Protein AF-A0A967HYY3-F1 (afdb_monomer)

Mean predicted aligned error: 11.96 Å

Radius of gyration: 23.46 Å; Cα contacts (8 Å, |Δi|>4): 171; chains: 1; bounding box: 62×22×57 Å

Foldseek 3Di:
DQAVPQQDDQPAFPADQPELQWDGWGGPSPDSDTDDTWGFQAFSADAPDPFWDTWGTPRPDSYTDPTDGHPPPDDDPVNDDPPPDDPPDPPPDDDPPDDDDD

Sequence (102 aa):
DCPADAFEPVTTECRAAAGVCDAADNCDGVSAACPADAKLTSECRASAGVCDVAEVCDGVADDCPADAFEPECQLGPDNFEIDFGNYSNVAGDDFDWSRGSG

Solvent-accessible surface area (backbone atoms only — not comparable to full-atom values): 6436 Å² total; per-residue (Å²): 90,17,62,71,90,73,29,41,53,64,81,41,72,35,40,79,49,85,31,82,10,26,44,61,37,37,18,75,41,77,41,49,58,48,64,79,90,46,46,31,68,50,76,61,41,79,50,89,47,100,43,39,49,58,37,50,18,83,51,73,46,39,50,56,64,78,94,46,63,50,89,77,68,62,67,44,102,77,76,48,85,77,82,88,71,81,83,80,53,98,72,82,68,86,79,75,93,76,84,75,96,128

Nearest PDB structures (foldseek):
  2dw0-assembly1_A  TM=7.157E-01  e=1.507E-02  Crotalus atrox
  3hdb-assembly1_A  TM=7.266E-01  e=1.953E-02  Deinagkistrodon acutus
  2e3x-assembly1_A  TM=7.175E-01  e=1.198E-01  Daboia siamensis
  3k7n-assembly1_A  TM=5.017E-01  e=9.863E-02  Naja atra
  5y31-assembly2_C  TM=8.090E-01  e=1.156E+00  Homo sapiens

Structure (mmCIF, N/CA/C/O backbone):
data_AF-A0A967HYY3-F1
#
_entry.id   AF-A0A967HYY3-F1
#
loop_
_atom_site.group_PDB
_atom_site.id
_atom_site.type_symbol
_atom_site.label_atom_id
_atom_site.label_alt_id
_atom_site.label_comp_id
_atom_site.label_asym_id
_atom_site.label_entity_id
_atom_site.label_seq_id
_atom_site.pdbx_PDB_ins_code
_atom_site.Cartn_x
_atom_site.Cartn_y
_atom_site.Cartn_z
_atom_site.occupancy
_atom_site.B_iso_or_equiv
_atom_site.auth_seq_id
_atom_site.auth_comp_id
_atom_site.auth_asym_id
_atom_site.auth_atom_id
_atom_site.pdbx_PDB_model_num
ATOM 1 N N . ASP A 1 1 ? 17.780 -5.775 -9.159 1.00 80.62 1 ASP A N 1
ATOM 2 C CA . ASP A 1 1 ? 18.508 -5.148 -10.287 1.00 80.62 1 ASP A CA 1
ATOM 3 C C . ASP A 1 1 ? 17.859 -5.602 -11.589 1.00 80.62 1 ASP A C 1
ATOM 5 O O . ASP A 1 1 ? 17.344 -6.716 -11.591 1.00 80.62 1 ASP A O 1
ATOM 9 N N . CYS A 1 2 ? 17.832 -4.773 -12.635 1.00 89.06 2 CYS A N 1
ATOM 10 C CA . CYS A 1 2 ? 17.155 -5.063 -13.912 1.00 89.06 2 CYS A CA 1
ATOM 11 C C . CYS A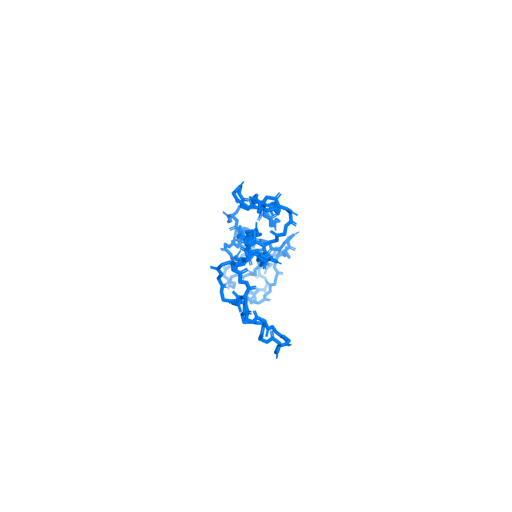 1 2 ? 18.195 -5.271 -15.023 1.00 89.06 2 CYS A C 1
ATOM 13 O O . CYS A 1 2 ? 18.425 -4.363 -15.813 1.00 89.06 2 CYS A O 1
ATOM 15 N N . PRO A 1 3 ? 18.892 -6.417 -15.087 1.00 79.12 3 PRO A N 1
ATOM 16 C CA . PRO A 1 3 ? 20.047 -6.579 -15.968 1.00 79.12 3 PRO A CA 1
ATOM 17 C C . PRO A 1 3 ? 19.742 -6.233 -17.436 1.00 79.12 3 PRO A C 1
ATOM 19 O O . PRO A 1 3 ? 18.667 -6.504 -17.969 1.00 79.12 3 PRO A O 1
ATOM 22 N N . ALA A 1 4 ? 20.724 -5.621 -18.105 1.00 70.69 4 ALA A N 1
ATOM 23 C CA . ALA A 1 4 ? 20.585 -5.010 -19.431 1.00 70.69 4 ALA A CA 1
ATOM 24 C C . ALA A 1 4 ? 20.444 -6.013 -20.594 1.00 70.69 4 ALA A C 1
ATOM 26 O O . ALA A 1 4 ? 20.471 -5.618 -21.760 1.00 70.69 4 ALA A O 1
ATOM 27 N N . ASP A 1 5 ? 20.258 -7.299 -20.303 1.00 65.00 5 ASP A N 1
ATOM 28 C CA . ASP A 1 5 ? 20.372 -8.389 -21.275 1.00 65.00 5 ASP A CA 1
ATOM 29 C C . ASP A 1 5 ? 19.116 -8.551 -22.158 1.00 65.00 5 ASP A C 1
ATOM 31 O O . ASP A 1 5 ? 19.003 -9.529 -22.894 1.00 65.00 5 ASP A O 1
AT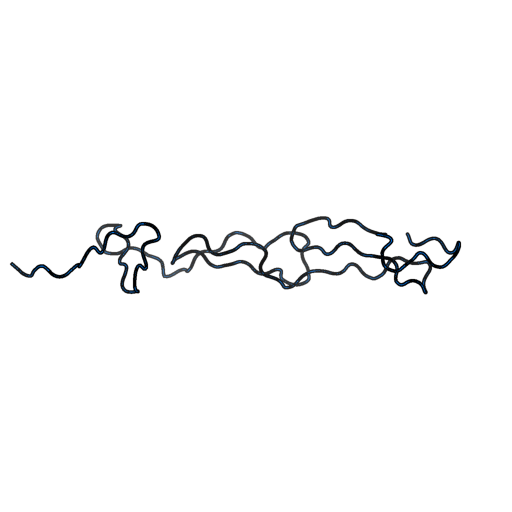OM 35 N N . ALA A 1 6 ? 18.201 -7.572 -22.104 1.00 67.12 6 ALA A N 1
ATOM 36 C CA . ALA A 1 6 ? 17.149 -7.259 -23.086 1.00 67.12 6 ALA A CA 1
ATOM 37 C C . ALA A 1 6 ? 16.317 -6.002 -22.723 1.00 67.12 6 ALA A C 1
ATOM 39 O O . ALA A 1 6 ? 15.356 -5.708 -23.431 1.00 67.12 6 ALA A O 1
ATOM 40 N N . PHE A 1 7 ? 16.658 -5.287 -21.639 1.00 71.00 7 PHE A N 1
ATOM 41 C CA . PHE A 1 7 ? 15.688 -4.598 -20.779 1.00 71.00 7 PHE A CA 1
ATOM 42 C C . PHE A 1 7 ? 14.568 -5.560 -20.365 1.00 71.00 7 PHE A C 1
ATOM 44 O O . PHE A 1 7 ? 13.615 -5.796 -21.107 1.00 71.00 7 PHE A O 1
ATOM 51 N N . GLU A 1 8 ? 14.740 -6.171 -19.192 1.00 83.25 8 GLU A N 1
ATOM 52 C CA . GLU A 1 8 ? 13.781 -7.113 -18.607 1.00 83.25 8 GLU A CA 1
ATOM 53 C C . GLU A 1 8 ? 12.327 -6.617 -18.751 1.00 83.25 8 GLU A C 1
ATOM 55 O O . GLU A 1 8 ? 12.070 -5.420 -18.582 1.00 83.25 8 GLU A O 1
ATOM 60 N N . PRO A 1 9 ? 11.366 -7.502 -19.077 1.00 86.38 9 PRO A N 1
ATOM 61 C CA . PRO A 1 9 ? 9.979 -7.108 -19.273 1.00 86.38 9 PRO A CA 1
ATOM 62 C C . PRO A 1 9 ? 9.412 -6.412 -18.034 1.00 86.38 9 PRO A C 1
ATOM 64 O O . PRO A 1 9 ? 9.836 -6.665 -16.908 1.00 86.38 9 PRO A O 1
ATOM 67 N N . VAL A 1 10 ? 8.364 -5.605 -18.234 1.00 91.69 10 VAL A N 1
ATOM 68 C CA . VAL A 1 10 ? 7.703 -4.833 -17.160 1.00 91.69 10 VAL A CA 1
ATOM 69 C C . VAL A 1 10 ? 7.056 -5.672 -16.048 1.00 91.69 10 VAL A C 1
ATOM 71 O O . VAL A 1 10 ? 6.448 -5.145 -15.125 1.00 91.69 10 VAL A O 1
ATOM 74 N N . THR A 1 11 ? 7.147 -6.993 -16.164 1.00 90.56 11 THR A N 1
ATOM 75 C CA . THR A 1 11 ? 6.653 -7.990 -15.213 1.00 90.56 11 THR A CA 1
ATOM 76 C C . THR A 1 11 ? 7.775 -8.645 -14.406 1.00 90.56 11 THR A C 1
ATOM 78 O O . THR A 1 11 ? 7.497 -9.535 -13.607 1.00 90.56 11 THR A O 1
ATOM 81 N N . THR A 1 12 ? 9.039 -8.303 -14.673 1.00 94.31 12 THR A N 1
ATOM 82 C CA . THR A 1 12 ? 10.179 -8.814 -13.909 1.00 94.31 12 THR A CA 1
ATOM 83 C C . THR A 1 12 ? 10.302 -8.009 -12.624 1.00 94.31 12 THR A C 1
ATOM 85 O O . THR A 1 12 ? 10.677 -6.838 -12.655 1.00 94.31 12 THR A O 1
ATOM 88 N N . GLU A 1 13 ? 10.017 -8.648 -11.494 1.00 95.75 13 GLU A N 1
ATOM 89 C CA . GLU A 1 13 ? 10.229 -8.068 -10.170 1.00 95.75 13 GLU A CA 1
ATOM 90 C C . GLU A 1 13 ? 11.732 -7.873 -9.914 1.00 95.75 13 GLU A C 1
ATOM 92 O O . GLU A 1 13 ? 12.532 -8.802 -10.045 1.00 95.75 13 GLU A O 1
ATOM 97 N N . CYS A 1 14 ? 12.125 -6.656 -9.548 1.00 96.44 14 CYS A N 1
ATOM 98 C CA . CYS A 1 14 ? 13.507 -6.297 -9.235 1.00 96.44 14 CYS A CA 1
ATOM 99 C C . CYS A 1 14 ? 13.730 -5.974 -7.756 1.00 96.44 14 CYS A C 1
ATOM 101 O O . CYS A 1 14 ? 14.892 -5.956 -7.322 1.00 96.44 14 CYS A O 1
ATOM 103 N N . ARG A 1 15 ? 12.641 -5.767 -7.006 1.00 97.38 15 ARG A N 1
ATOM 104 C CA . ARG A 1 15 ? 12.593 -5.676 -5.547 1.00 97.38 15 ARG A CA 1
ATOM 105 C C . ARG A 1 15 ? 11.234 -6.185 -5.058 1.00 97.38 15 ARG A C 1
ATOM 107 O O . ARG A 1 15 ? 10.199 -5.688 -5.488 1.00 97.38 15 ARG A O 1
ATOM 114 N N . ALA A 1 16 ? 11.254 -7.163 -4.159 1.00 97.69 16 ALA A N 1
ATOM 115 C CA . ALA A 1 16 ? 10.047 -7.636 -3.493 1.00 97.69 16 ALA A CA 1
ATOM 116 C C . ALA A 1 16 ? 9.538 -6.595 -2.487 1.00 97.69 16 ALA A C 1
ATOM 118 O O . ALA A 1 16 ? 10.340 -5.876 -1.889 1.00 97.69 16 ALA A O 1
ATOM 119 N N . ALA A 1 17 ? 8.226 -6.581 -2.253 1.00 98.25 17 ALA A N 1
ATOM 120 C CA . ALA A 1 17 ? 7.629 -5.807 -1.170 1.00 98.25 17 ALA A CA 1
ATOM 121 C C . ALA A 1 17 ? 8.168 -6.263 0.201 1.00 98.25 17 ALA A C 1
ATOM 123 O O . ALA A 1 17 ? 8.198 -7.458 0.509 1.00 98.25 17 ALA A O 1
ATOM 124 N N . ALA A 1 18 ? 8.574 -5.306 1.028 1.00 98.12 18 ALA A N 1
ATOM 125 C CA . ALA A 1 18 ? 9.084 -5.485 2.381 1.00 98.12 18 ALA A CA 1
ATOM 126 C C . ALA A 1 18 ? 7.983 -5.450 3.456 1.00 98.12 18 ALA A C 1
ATOM 128 O O . ALA A 1 18 ? 8.218 -5.911 4.571 1.00 98.12 18 ALA A O 1
ATOM 129 N N . GLY A 1 19 ? 6.784 -4.965 3.121 1.00 97.94 19 GLY A N 1
ATOM 130 C CA . GLY A 1 19 ? 5.636 -4.895 4.021 1.00 97.94 19 GLY A CA 1
ATOM 131 C C . GLY A 1 19 ? 4.327 -4.642 3.272 1.00 97.94 19 GLY A C 1
ATOM 132 O O . GLY A 1 19 ? 4.300 -4.543 2.047 1.00 97.94 19 GLY A O 1
ATOM 133 N N . VAL A 1 20 ? 3.215 -4.572 4.008 1.00 98.25 20 VAL A N 1
ATOM 134 C CA . VAL A 1 20 ? 1.865 -4.430 3.420 1.00 98.25 20 VAL A CA 1
ATOM 135 C C . VAL A 1 20 ? 1.629 -3.078 2.743 1.00 98.25 20 VAL A C 1
ATOM 137 O O . VAL A 1 20 ? 0.716 -2.963 1.929 1.00 98.25 20 VAL A O 1
ATOM 140 N N . CYS A 1 21 ? 2.439 -2.072 3.075 1.00 98.62 21 CYS A N 1
ATOM 141 C CA . CYS A 1 21 ? 2.406 -0.736 2.488 1.00 98.62 21 CYS A CA 1
ATOM 142 C C . CYS A 1 21 ? 3.509 -0.495 1.457 1.00 98.62 21 CYS A C 1
ATOM 144 O O . CYS A 1 21 ? 3.636 0.609 0.926 1.00 98.62 21 CYS A O 1
ATOM 146 N N . ASP A 1 22 ? 4.263 -1.534 1.124 1.00 98.69 22 ASP A N 1
ATOM 147 C CA . ASP A 1 22 ? 5.328 -1.490 0.141 1.00 98.69 22 ASP A CA 1
ATOM 148 C C . ASP A 1 22 ? 4.895 -2.186 -1.153 1.00 98.69 22 ASP A C 1
ATOM 150 O O . ASP A 1 22 ? 4.385 -3.308 -1.131 1.00 98.69 22 ASP A O 1
ATOM 154 N N . ALA A 1 23 ? 5.073 -1.530 -2.298 1.00 97.94 23 ALA A N 1
ATOM 155 C CA . ALA A 1 23 ? 4.769 -2.138 -3.585 1.00 97.94 23 ALA A CA 1
ATOM 156 C C . ALA A 1 23 ? 5.986 -2.920 -4.080 1.00 97.94 23 ALA A C 1
ATOM 158 O O . ALA A 1 23 ? 7.102 -2.430 -4.010 1.00 97.94 23 ALA A O 1
ATOM 159 N N . ALA A 1 24 ? 5.792 -4.110 -4.647 1.00 97.81 24 ALA A N 1
ATOM 160 C CA . ALA A 1 24 ?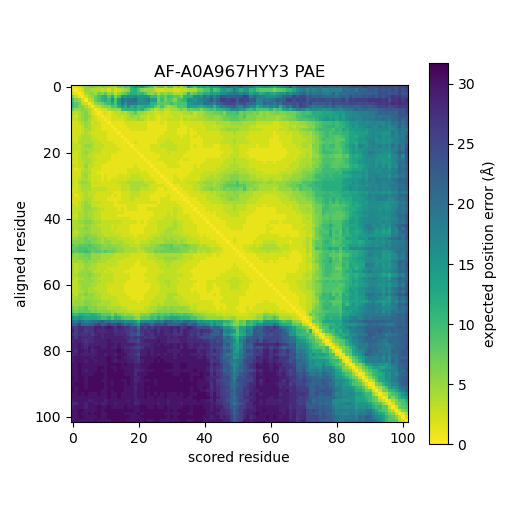 6.883 -4.760 -5.366 1.00 97.81 24 ALA A CA 1
ATOM 161 C C . ALA A 1 24 ? 7.269 -3.925 -6.600 1.00 97.81 24 ALA A C 1
ATOM 163 O O . ALA A 1 24 ? 6.408 -3.576 -7.418 1.00 97.81 24 ALA A O 1
ATOM 164 N N . ASP A 1 25 ? 8.560 -3.643 -6.764 1.00 97.62 25 ASP A N 1
ATOM 165 C CA . ASP A 1 25 ? 9.049 -2.899 -7.919 1.00 97.62 25 ASP A CA 1
ATOM 166 C C . ASP A 1 25 ? 9.371 -3.856 -9.054 1.00 97.62 25 ASP A C 1
ATOM 168 O O . ASP A 1 25 ? 10.068 -4.863 -8.888 1.00 97.62 25 ASP A O 1
ATOM 172 N N . ASN A 1 26 ? 8.893 -3.497 -10.237 1.00 96.25 26 ASN A N 1
ATOM 173 C CA . ASN A 1 26 ? 9.148 -4.232 -11.461 1.00 96.25 26 ASN A CA 1
ATOM 174 C C . ASN A 1 26 ? 10.032 -3.394 -12.377 1.00 96.25 26 ASN A C 1
ATOM 176 O O . ASN A 1 26 ? 9.982 -2.164 -12.350 1.00 96.25 26 ASN A O 1
ATOM 180 N N . CYS A 1 27 ? 10.832 -4.058 -13.204 1.00 95.50 27 CYS A N 1
ATOM 181 C CA . CYS A 1 27 ? 11.598 -3.393 -14.246 1.00 95.50 27 CYS A CA 1
ATOM 182 C C . CYS A 1 27 ? 10.674 -2.570 -15.153 1.00 95.50 27 CYS A C 1
ATOM 184 O O . CYS A 1 27 ? 9.500 -2.881 -15.320 1.00 95.50 27 CYS A O 1
ATOM 186 N N . ASP A 1 28 ? 11.188 -1.504 -15.753 1.00 93.06 28 ASP A N 1
ATOM 187 C CA . ASP A 1 28 ? 10.407 -0.620 -16.629 1.00 93.06 28 ASP A CA 1
ATOM 188 C C . ASP A 1 28 ? 10.531 -0.993 -18.120 1.00 93.06 28 ASP A C 1
ATOM 190 O O . ASP A 1 28 ? 9.905 -0.368 -18.978 1.00 93.06 28 ASP A O 1
ATOM 194 N N . GLY A 1 29 ? 11.334 -2.014 -18.440 1.00 92.00 29 GLY A N 1
ATOM 195 C CA . GLY A 1 29 ? 11.618 -2.429 -19.813 1.00 92.00 29 GLY A CA 1
ATOM 196 C C . GLY A 1 29 ? 12.465 -1.436 -20.610 1.00 92.00 29 GLY A C 1
ATOM 197 O O . GLY A 1 29 ? 12.575 -1.588 -21.827 1.00 92.00 29 GLY A O 1
ATOM 198 N N . VAL A 1 30 ? 13.070 -0.432 -19.965 1.00 90.62 30 VAL A N 1
ATOM 199 C CA . VAL A 1 30 ? 13.893 0.598 -20.627 1.00 90.62 30 VAL A CA 1
ATOM 200 C C . VAL A 1 30 ? 15.156 1.002 -19.853 1.00 90.62 30 VAL A C 1
ATOM 202 O O . VAL A 1 30 ? 16.017 1.687 -20.408 1.00 90.62 30 VAL A O 1
ATOM 205 N N . SER A 1 31 ? 15.297 0.584 -18.596 1.00 89.62 31 SER A N 1
ATOM 206 C CA . SER A 1 31 ? 16.411 0.892 -17.701 1.00 89.62 31 SER A CA 1
ATOM 207 C C . SER A 1 31 ? 17.052 -0.381 -17.155 1.00 89.62 31 SER A C 1
ATOM 209 O O . SER A 1 31 ? 16.388 -1.390 -16.928 1.00 89.62 31 SER A O 1
ATOM 211 N N . ALA A 1 32 ? 18.366 -0.312 -16.916 1.00 91.44 32 ALA A N 1
ATOM 212 C CA . ALA A 1 32 ? 19.086 -1.371 -16.217 1.00 91.44 32 ALA A CA 1
ATOM 213 C C . ALA A 1 32 ? 18.919 -1.294 -14.684 1.00 91.44 32 ALA A C 1
ATOM 215 O O . ALA A 1 32 ? 19.145 -2.263 -13.966 1.00 91.44 32 ALA A O 1
ATOM 216 N N . ALA A 1 33 ? 18.543 -0.121 -14.170 1.00 92.19 33 ALA A N 1
ATOM 217 C CA . ALA A 1 33 ? 18.283 0.085 -12.754 1.00 92.19 33 ALA A CA 1
ATOM 218 C C . ALA A 1 33 ? 16.824 -0.252 -12.427 1.00 92.19 33 ALA A C 1
ATOM 220 O O . ALA A 1 33 ? 15.923 0.112 -13.184 1.00 92.19 33 ALA A O 1
ATOM 221 N N . CYS A 1 34 ? 16.609 -0.879 -11.269 1.00 94.31 34 CYS A N 1
ATOM 222 C CA . CYS A 1 34 ? 15.275 -0.990 -10.679 1.00 94.31 34 CYS A CA 1
ATOM 223 C C . CYS A 1 34 ? 14.721 0.427 -10.411 1.00 94.31 34 CYS A C 1
ATOM 225 O O . CYS A 1 34 ? 15.512 1.304 -10.034 1.00 94.31 34 CYS A O 1
ATOM 227 N N . PRO A 1 35 ? 13.416 0.677 -10.617 1.00 95.06 35 PRO A N 1
ATOM 228 C CA . PRO A 1 35 ? 12.803 1.964 -10.302 1.00 95.06 35 PRO A CA 1
ATOM 229 C C . PRO A 1 35 ? 12.983 2.386 -8.839 1.00 95.06 35 PRO A C 1
ATOM 231 O O . PRO A 1 35 ? 13.466 1.631 -7.996 1.00 95.06 35 PRO A O 1
ATO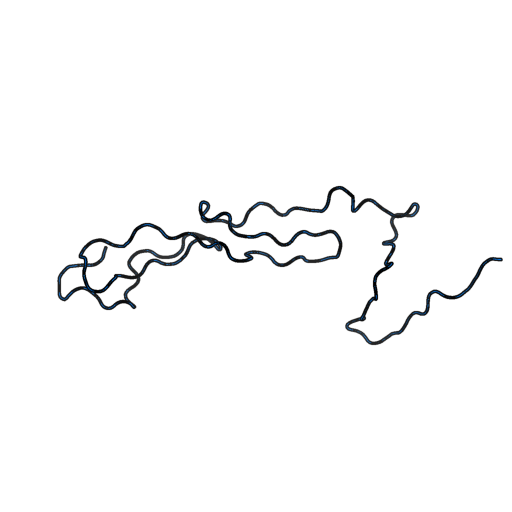M 234 N N . ALA A 1 36 ? 12.599 3.630 -8.548 1.00 96.56 36 ALA A N 1
ATOM 235 C CA . ALA A 1 36 ? 12.538 4.098 -7.171 1.00 96.56 36 ALA A CA 1
ATOM 236 C C . ALA A 1 36 ? 11.509 3.283 -6.381 1.00 96.56 36 ALA A C 1
ATOM 238 O O . ALA A 1 36 ? 10.431 3.000 -6.896 1.00 96.56 36 ALA A O 1
ATOM 239 N N . ASP A 1 37 ? 11.864 2.989 -5.134 1.00 97.12 37 ASP A N 1
ATOM 240 C CA . ASP A 1 37 ? 11.056 2.222 -4.197 1.00 97.12 37 ASP A CA 1
ATOM 241 C C . ASP A 1 37 ? 9.672 2.863 -3.986 1.00 97.12 37 ASP A C 1
ATOM 243 O O . ASP A 1 37 ? 9.555 3.945 -3.397 1.00 97.12 37 ASP A O 1
ATOM 247 N N . ALA A 1 38 ? 8.637 2.217 -4.527 1.00 97.25 38 ALA A N 1
ATOM 248 C CA . ALA A 1 38 ? 7.275 2.719 -4.497 1.00 97.25 38 ALA A CA 1
ATOM 249 C C . ALA A 1 38 ? 6.520 2.269 -3.237 1.00 97.25 38 ALA A C 1
ATOM 251 O O . ALA A 1 38 ? 6.355 1.082 -2.966 1.00 97.25 38 ALA A O 1
ATOM 252 N N . LYS A 1 39 ? 5.954 3.241 -2.515 1.00 98.25 39 LYS A N 1
ATOM 253 C CA . LYS A 1 39 ? 5.059 3.001 -1.376 1.00 98.25 39 LYS A CA 1
ATOM 254 C C . LYS A 1 39 ? 3.601 3.166 -1.767 1.00 98.25 39 LYS A C 1
ATOM 256 O O . LYS A 1 39 ? 3.255 3.974 -2.633 1.00 98.25 39 LYS A O 1
ATOM 261 N N . LEU A 1 40 ? 2.744 2.394 -1.114 1.00 98.50 40 LEU A N 1
ATOM 262 C CA . LEU A 1 40 ? 1.303 2.431 -1.311 1.00 98.50 40 LEU A CA 1
ATOM 263 C C . LEU A 1 40 ? 0.666 3.571 -0.507 1.00 98.50 40 LEU A C 1
ATOM 265 O O . LEU A 1 40 ? 1.228 4.080 0.459 1.00 98.50 40 LEU A O 1
ATOM 269 N N . THR A 1 41 ? -0.544 3.948 -0.911 1.00 98.31 41 THR A N 1
ATOM 270 C CA . THR A 1 41 ? -1.435 4.881 -0.193 1.00 98.31 41 THR A CA 1
ATOM 271 C C . THR A 1 41 ? -2.842 4.302 -0.028 1.00 98.31 41 THR A C 1
ATOM 273 O O . THR A 1 41 ? -3.814 5.025 0.184 1.00 98.31 41 THR A O 1
ATOM 276 N N . SER A 1 42 ? -2.968 2.984 -0.196 1.00 98.06 42 SER A N 1
ATOM 277 C CA . SER A 1 42 ? -4.213 2.2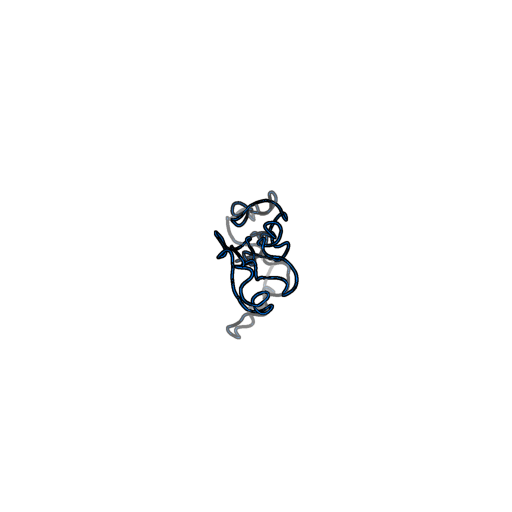46 -0.013 1.00 98.06 42 SER A CA 1
ATOM 278 C C . SER A 1 42 ? -4.447 1.909 1.456 1.00 98.06 42 SER A C 1
ATOM 280 O O . SER A 1 42 ? -3.515 1.894 2.260 1.00 98.06 42 SER A O 1
ATOM 282 N N . GLU A 1 43 ? -5.698 1.598 1.788 1.00 98.50 43 GLU A N 1
ATOM 283 C CA . GLU A 1 43 ? -6.039 0.961 3.059 1.00 98.50 43 GLU A CA 1
ATOM 284 C C . GLU A 1 43 ? -5.226 -0.332 3.223 1.00 98.50 43 GLU A C 1
ATOM 286 O O . GLU A 1 43 ? -5.189 -1.169 2.316 1.00 98.50 43 GLU A O 1
ATOM 291 N N . CYS A 1 44 ? -4.542 -0.462 4.357 1.00 98.50 44 CYS A N 1
ATOM 292 C CA . CYS A 1 44 ? -3.735 -1.630 4.714 1.00 98.50 44 CYS A CA 1
ATOM 293 C C . CYS A 1 44 ? -4.363 -2.457 5.834 1.00 98.50 44 CYS A C 1
ATOM 295 O O . CYS A 1 44 ? -4.069 -3.650 5.945 1.00 98.50 44 CYS A O 1
ATOM 297 N N . ARG A 1 45 ? -5.263 -1.859 6.620 1.00 98.25 45 ARG A N 1
ATOM 298 C CA . ARG A 1 45 ? -6.120 -2.570 7.563 1.00 98.25 45 ARG A CA 1
ATOM 299 C C . ARG A 1 45 ? -7.503 -1.927 7.565 1.00 98.25 45 ARG A C 1
ATOM 301 O O . ARG A 1 45 ? -7.643 -0.723 7.744 1.00 98.25 45 ARG A O 1
ATOM 308 N N . ALA A 1 46 ? -8.519 -2.756 7.352 1.00 96.81 46 ALA A N 1
ATOM 309 C CA . ALA A 1 46 ? -9.903 -2.331 7.474 1.00 96.81 46 ALA A CA 1
ATOM 310 C C . ALA A 1 46 ? -10.274 -2.151 8.949 1.00 96.81 46 ALA A C 1
ATOM 312 O O . ALA A 1 46 ? -9.813 -2.908 9.804 1.00 96.81 46 ALA A O 1
ATOM 313 N N . SER A 1 47 ? -11.177 -1.211 9.217 1.00 94.88 47 SER A N 1
ATOM 314 C CA . SER A 1 47 ? -11.809 -1.062 10.527 1.00 94.88 47 SER A CA 1
ATOM 315 C C . SER A 1 47 ? -12.510 -2.362 10.951 1.00 94.88 47 SER A C 1
ATOM 317 O O . SER A 1 47 ? -13.301 -2.935 10.194 1.00 94.88 47 SER A O 1
ATOM 319 N N . ALA A 1 48 ? -12.234 -2.826 12.168 1.00 90.19 48 ALA A N 1
ATOM 320 C CA . ALA A 1 48 ? -12.824 -4.014 12.778 1.00 90.19 48 ALA A CA 1
ATOM 321 C C . ALA A 1 48 ? -14.030 -3.703 13.686 1.00 90.19 48 ALA A C 1
ATOM 323 O O . ALA A 1 48 ? -14.551 -4.606 14.345 1.00 90.19 48 ALA A O 1
ATOM 324 N N . GLY A 1 49 ? -14.498 -2.454 13.732 1.00 82.31 49 GLY A N 1
ATOM 325 C CA . GLY A 1 49 ? -15.630 -2.054 14.561 1.00 82.31 49 GLY A CA 1
ATOM 326 C C . GLY A 1 49 ? -15.891 -0.554 14.526 1.00 82.31 49 GLY A C 1
ATOM 327 O O . GLY A 1 49 ? -15.088 0.223 14.029 1.00 82.31 49 GLY A O 1
ATOM 328 N N . VAL A 1 50 ? -17.012 -0.130 15.106 1.00 77.44 50 VAL A N 1
ATOM 329 C CA . VAL A 1 50 ? -17.475 1.273 15.072 1.00 77.44 50 VAL A CA 1
ATOM 330 C C . VAL A 1 50 ? -16.504 2.278 15.703 1.00 77.44 50 VAL A C 1
ATOM 332 O O . VAL A 1 50 ? -16.624 3.474 15.476 1.00 77.44 50 VAL A O 1
ATOM 335 N N . CYS A 1 51 ? -15.549 1.787 16.486 1.00 85.75 51 CYS A N 1
ATOM 336 C CA . CYS A 1 51 ? -14.556 2.572 17.212 1.00 85.75 51 CYS A CA 1
ATOM 337 C C . CYS A 1 51 ? -13.139 2.443 16.667 1.00 85.75 51 CYS A C 1
ATOM 339 O O . CYS A 1 51 ? -12.205 3.044 17.200 1.00 85.75 51 CYS A O 1
ATOM 341 N N . ASP A 1 52 ? -12.986 1.594 15.664 1.00 87.50 52 ASP A N 1
ATOM 342 C CA . ASP A 1 52 ? -11.718 1.225 15.085 1.00 87.50 52 ASP A CA 1
ATOM 343 C C . ASP A 1 52 ? -11.526 2.000 13.781 1.00 87.50 52 ASP A C 1
ATOM 345 O O . ASP A 1 52 ? -12.427 2.028 12.936 1.00 87.50 52 ASP A O 1
ATOM 349 N N . VAL A 1 53 ? -10.388 2.665 13.611 1.00 93.62 53 VAL A N 1
ATOM 350 C CA . VAL A 1 53 ? -10.117 3.480 12.424 1.00 93.62 53 VAL A CA 1
ATOM 351 C C . VAL A 1 53 ? -9.411 2.610 11.397 1.00 93.62 53 VAL A C 1
ATOM 353 O O . VAL A 1 53 ? -8.432 1.957 11.710 1.00 93.62 53 VAL A O 1
ATOM 356 N N . ALA A 1 54 ? -9.871 2.610 10.146 1.00 97.12 54 ALA A N 1
ATOM 357 C CA . ALA A 1 54 ? -9.120 1.947 9.083 1.00 97.12 54 ALA A CA 1
ATOM 358 C C . ALA A 1 54 ? -7.775 2.660 8.843 1.00 97.12 54 ALA A C 1
ATOM 360 O O . ALA A 1 54 ? -7.738 3.882 8.664 1.00 97.12 54 ALA A O 1
ATOM 361 N N . GLU A 1 55 ? -6.674 1.917 8.793 1.00 98.50 55 GLU A N 1
ATOM 362 C CA . GLU A 1 55 ? -5.352 2.468 8.514 1.00 98.50 55 GLU A CA 1
ATOM 363 C C . GLU A 1 55 ? -5.052 2.453 7.028 1.00 98.50 55 GLU A C 1
ATOM 365 O O . GLU A 1 55 ? -5.290 1.490 6.292 1.00 98.50 55 GLU A O 1
ATOM 370 N N . VAL A 1 56 ? -4.437 3.550 6.609 1.00 98.69 56 VAL A N 1
ATOM 371 C CA . VAL A 1 56 ? -4.030 3.802 5.238 1.00 98.69 56 VAL A CA 1
ATOM 372 C C . VAL A 1 56 ? -2.525 3.988 5.228 1.00 98.69 56 VAL A C 1
ATOM 374 O O . VAL A 1 56 ? -1.974 4.695 6.073 1.00 98.69 56 VAL A O 1
ATOM 377 N N . CYS A 1 57 ? -1.864 3.367 4.258 1.00 98.69 57 CYS A N 1
ATOM 378 C CA . CYS A 1 57 ? -0.442 3.563 4.035 1.00 98.69 57 CYS A CA 1
ATOM 379 C C . CYS A 1 57 ? -0.124 5.050 3.820 1.00 98.69 57 CYS A C 1
ATOM 381 O O . CYS A 1 57 ? -0.829 5.757 3.098 1.00 98.69 57 CYS A O 1
ATOM 383 N N . ASP A 1 58 ? 0.955 5.534 4.427 1.00 98.06 58 ASP A N 1
ATOM 384 C CA . ASP A 1 58 ? 1.317 6.956 4.414 1.00 98.06 58 ASP A CA 1
ATOM 385 C C . ASP A 1 58 ? 2.112 7.381 3.164 1.00 98.06 58 ASP A C 1
ATOM 387 O O . ASP A 1 58 ? 2.444 8.558 3.004 1.00 98.06 58 ASP A O 1
ATOM 391 N N . GLY A 1 59 ? 2.410 6.436 2.266 1.00 98.06 59 GLY A N 1
ATOM 392 C CA . GLY A 1 59 ? 3.257 6.654 1.096 1.00 98.06 59 GLY A CA 1
ATOM 393 C C . GLY A 1 59 ? 4.749 6.765 1.425 1.00 98.06 59 GLY A C 1
ATOM 394 O O . GLY A 1 59 ? 5.511 7.251 0.588 1.00 98.06 59 GLY A O 1
ATOM 395 N N . VAL A 1 60 ? 5.172 6.349 2.623 1.00 97.56 60 VAL A N 1
ATOM 396 C CA . VAL A 1 60 ? 6.560 6.447 3.096 1.00 97.56 60 VAL A CA 1
ATOM 397 C C . VAL A 1 60 ? 7.041 5.154 3.761 1.00 97.56 60 VAL A C 1
ATOM 399 O O . VAL A 1 60 ? 8.145 4.703 3.454 1.00 97.56 60 VAL A O 1
ATOM 402 N N . ALA A 1 61 ? 6.258 4.570 4.665 1.00 98.19 61 ALA A N 1
ATOM 403 C CA . ALA A 1 61 ? 6.620 3.376 5.423 1.00 98.19 61 ALA A CA 1
ATOM 404 C C . ALA A 1 61 ? 6.286 2.071 4.677 1.00 98.19 61 ALA A C 1
ATOM 406 O O . ALA A 1 61 ? 5.325 2.001 3.912 1.00 98.19 61 ALA A O 1
ATOM 407 N N . ASP A 1 62 ? 7.071 1.021 4.946 1.00 98.44 62 ASP A N 1
ATOM 408 C CA . ASP A 1 62 ? 6.834 -0.331 4.409 1.00 98.44 62 ASP A CA 1
ATOM 409 C C . ASP A 1 62 ? 5.652 -1.021 5.099 1.00 98.44 62 ASP A C 1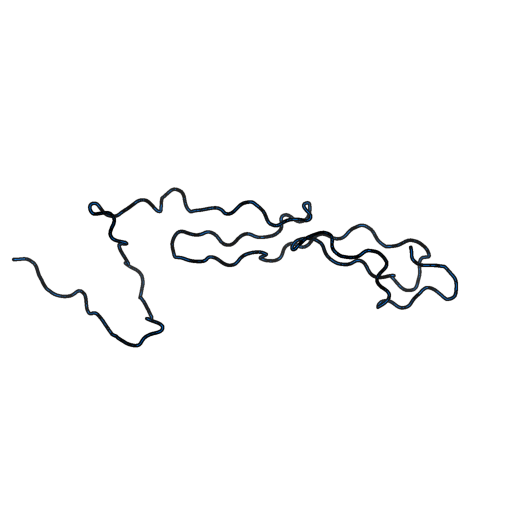
ATOM 411 O O . ASP A 1 62 ? 4.925 -1.816 4.498 1.00 98.44 62 ASP A O 1
ATOM 415 N N . ASP A 1 63 ? 5.463 -0.706 6.377 1.00 98.50 63 ASP A N 1
ATOM 416 C CA . ASP A 1 63 ? 4.428 -1.271 7.227 1.00 98.50 63 ASP A CA 1
ATOM 417 C C . ASP A 1 63 ? 3.208 -0.354 7.313 1.00 98.50 63 ASP A C 1
ATOM 419 O O . ASP A 1 63 ? 3.293 0.867 7.171 1.00 98.50 63 ASP A O 1
ATOM 423 N N . CYS A 1 64 ? 2.062 -0.967 7.607 1.00 98.31 64 CYS A N 1
ATOM 424 C CA . CYS A 1 64 ? 0.856 -0.235 7.968 1.00 98.31 64 CYS A CA 1
ATOM 425 C C . CYS A 1 64 ? 1.102 0.576 9.253 1.00 98.31 64 CYS A C 1
ATOM 427 O O . CYS A 1 64 ? 1.791 0.079 10.154 1.00 98.31 64 CYS A O 1
ATOM 429 N N . PRO A 1 65 ? 0.543 1.795 9.379 1.00 98.31 65 PRO A N 1
ATOM 430 C CA . PRO A 1 65 ? 0.539 2.518 10.643 1.00 98.31 65 PRO A CA 1
ATOM 431 C C . PRO A 1 65 ? -0.000 1.666 11.799 1.00 98.31 65 PRO A C 1
ATOM 433 O O . PRO A 1 65 ? -0.709 0.679 11.599 1.00 98.31 65 PRO A O 1
ATOM 436 N N . ALA A 1 66 ? 0.349 2.047 13.028 1.00 97.62 66 ALA A N 1
ATOM 437 C CA . ALA A 1 66 ? -0.165 1.365 14.209 1.00 97.62 66 ALA A CA 1
ATOM 438 C C . ALA A 1 66 ? -1.697 1.470 14.288 1.00 97.62 66 ALA A C 1
ATOM 440 O O . ALA A 1 66 ? -2.248 2.523 13.976 1.00 97.62 66 ALA A O 1
ATOM 441 N N . ASP A 1 67 ? -2.322 0.393 14.770 1.00 95.12 67 ASP A N 1
ATOM 442 C CA . ASP A 1 67 ? -3.768 0.278 14.990 1.00 95.12 67 ASP A CA 1
ATOM 443 C C . ASP A 1 67 ? -4.298 1.450 15.837 1.00 95.12 67 ASP A C 1
ATOM 445 O O . ASP A 1 67 ? -3.847 1.668 16.974 1.00 95.12 67 ASP A O 1
ATOM 449 N N . ALA A 1 68 ? -5.201 2.235 15.255 1.00 93.62 68 ALA A N 1
ATOM 450 C CA . ALA A 1 68 ? -5.705 3.482 15.796 1.00 93.62 68 ALA A CA 1
ATOM 451 C C . ALA A 1 68 ? -7.209 3.407 16.078 1.00 93.62 68 ALA A C 1
ATOM 453 O O . ALA A 1 68 ? -8.014 2.968 15.266 1.00 93.62 68 ALA A O 1
ATOM 454 N N . PHE A 1 69 ? -7.602 3.950 17.229 1.00 89.94 69 PHE A N 1
ATOM 455 C CA . PHE A 1 69 ? -8.991 3.982 17.679 1.00 89.94 69 PHE A CA 1
ATOM 456 C C . PHE A 1 69 ? -9.480 5.421 17.809 1.00 89.94 69 PHE A C 1
ATOM 458 O O . PHE A 1 69 ? -8.706 6.325 18.151 1.00 89.94 69 PHE A O 1
ATOM 465 N N . GLU A 1 70 ? -10.774 5.640 17.571 1.00 85.56 70 GLU A N 1
ATOM 466 C CA . GLU A 1 70 ? -11.376 6.958 17.753 1.00 85.56 70 GLU A CA 1
ATOM 467 C C . GLU A 1 70 ? -11.328 7.378 19.236 1.00 85.56 70 GLU A C 1
ATOM 469 O O . GLU A 1 70 ? -11.751 6.621 20.115 1.00 85.56 70 GLU A O 1
ATOM 474 N N . PRO A 1 71 ? -10.855 8.599 19.554 1.00 75.25 71 PRO A N 1
ATOM 475 C CA . PRO A 1 71 ? -10.651 9.035 20.938 1.00 75.25 71 PRO A CA 1
ATOM 476 C C . PRO A 1 71 ? -11.956 9.169 21.736 1.00 75.25 71 PRO A C 1
ATOM 478 O O . PRO A 1 71 ? -11.932 9.105 22.964 1.00 75.25 71 PRO A O 1
ATOM 481 N N . GLU A 1 72 ? -13.083 9.357 21.045 1.00 67.31 72 GLU A N 1
ATOM 482 C CA . GLU A 1 72 ? -14.420 9.515 21.630 1.00 67.31 72 GLU A CA 1
ATOM 483 C C . GLU A 1 72 ? -15.263 8.240 21.546 1.00 67.31 72 GLU A C 1
ATOM 485 O O . GLU A 1 72 ? -16.420 8.249 21.971 1.00 67.31 72 GLU A O 1
ATOM 490 N N . CYS A 1 73 ? -14.677 7.114 21.120 1.00 67.00 73 CYS A N 1
ATOM 491 C CA . CYS A 1 73 ? -15.246 5.816 21.453 1.00 67.00 73 CYS A CA 1
ATOM 492 C C . CYS A 1 73 ? -15.003 5.512 22.937 1.00 67.00 73 CYS A C 1
ATOM 494 O O . CYS A 1 73 ? -14.203 4.667 23.344 1.00 67.00 73 CYS A O 1
ATOM 496 N N . GLN A 1 74 ? -15.689 6.269 23.780 1.00 56.28 74 GLN A N 1
ATOM 497 C CA . GLN A 1 74 ? -15.783 6.023 25.198 1.00 56.28 74 GLN A CA 1
ATOM 498 C C . GLN A 1 74 ? -17.256 5.882 25.550 1.00 56.28 74 GLN A C 1
ATOM 500 O O . GLN A 1 74 ? -17.980 6.859 25.693 1.00 56.28 74 GLN A O 1
ATOM 505 N N . LEU A 1 75 ? -17.641 4.614 25.682 1.00 52.12 75 LEU A N 1
ATOM 506 C CA . LEU A 1 75 ? -18.511 4.063 26.715 1.00 52.12 75 LEU A CA 1
ATOM 507 C C . LEU A 1 75 ? -19.791 4.854 27.022 1.00 52.12 75 LEU A C 1
ATOM 509 O O . LEU A 1 75 ? -19.785 5.878 27.709 1.00 52.12 75 LEU A O 1
ATOM 513 N N . GLY A 1 76 ? -20.926 4.244 26.676 1.00 52.41 76 GLY A N 1
ATOM 514 C CA . GLY A 1 76 ? -22.143 4.441 27.455 1.00 52.41 76 GLY A CA 1
ATOM 515 C C . GLY A 1 76 ? -21.896 4.177 28.955 1.00 52.41 76 GLY A C 1
ATOM 516 O O . GLY A 1 76 ? -20.945 3.475 29.315 1.00 52.41 76 GLY A O 1
ATOM 517 N N . PRO A 1 77 ? -22.729 4.731 29.857 1.00 53.03 77 PRO A N 1
ATOM 518 C CA . PRO A 1 77 ? -22.509 4.742 31.313 1.00 53.03 77 PRO A CA 1
ATOM 519 C C . PRO A 1 77 ? -22.409 3.358 31.987 1.00 53.03 77 PRO A C 1
ATOM 521 O O . PRO A 1 77 ? -22.127 3.277 33.182 1.00 53.03 77 PRO A O 1
ATOM 524 N N . ASP A 1 78 ? -22.633 2.278 31.248 1.00 50.47 78 ASP A N 1
ATOM 525 C CA . ASP A 1 78 ? -22.619 0.882 31.672 1.00 50.47 78 ASP A CA 1
ATOM 526 C C . ASP A 1 78 ? -21.616 0.003 30.902 1.00 50.47 78 ASP A C 1
ATOM 528 O O . ASP A 1 78 ? -21.639 -1.216 31.071 1.00 50.47 78 ASP A O 1
ATOM 532 N N . ASN A 1 79 ? -20.706 0.584 30.105 1.00 53.78 79 ASN A N 1
ATOM 533 C CA . ASN A 1 79 ? -19.773 -0.189 29.270 1.00 53.78 79 ASN A CA 1
ATOM 534 C C . ASN A 1 79 ? -20.512 -1.121 28.279 1.00 53.78 79 ASN A C 1
ATOM 536 O O . ASN A 1 79 ? -19.976 -2.152 27.872 1.00 53.78 79 ASN A O 1
ATOM 540 N N . PHE A 1 80 ? -21.752 -0.765 27.923 1.00 57.78 80 PHE A N 1
ATOM 541 C CA . PHE A 1 80 ? -22.526 -1.353 26.838 1.00 57.78 80 PHE A CA 1
ATOM 542 C C . PHE A 1 80 ? -22.433 -0.418 25.630 1.00 57.78 80 PHE A C 1
ATOM 544 O O . PHE A 1 80 ? -22.569 0.803 25.759 1.00 57.78 80 PHE A O 1
ATOM 551 N N . GLU A 1 81 ? -22.124 -0.977 24.463 1.00 57.44 81 GLU A N 1
ATOM 552 C CA . GLU A 1 81 ? -22.006 -0.197 23.237 1.00 57.44 81 GLU A CA 1
ATOM 553 C C . GLU A 1 81 ? -23.364 0.406 22.879 1.00 57.44 81 GLU A C 1
ATOM 555 O O . GLU A 1 81 ? -24.355 -0.304 22.704 1.00 57.44 81 GLU A O 1
ATOM 560 N N . ILE A 1 82 ? -23.428 1.737 22.814 1.00 52.66 82 ILE A N 1
ATOM 561 C CA . ILE A 1 82 ? -24.641 2.430 22.399 1.00 52.66 82 ILE A CA 1
ATOM 562 C C . ILE A 1 82 ? -24.628 2.499 20.874 1.00 52.66 82 ILE A C 1
ATOM 564 O O . ILE A 1 82 ? -24.104 3.437 20.275 1.00 52.66 82 ILE A O 1
ATOM 568 N N . ASP A 1 83 ? -25.227 1.488 20.258 1.00 52.09 83 ASP A N 1
ATOM 569 C CA . ASP A 1 83 ? -25.568 1.488 18.844 1.00 52.09 83 ASP A CA 1
ATOM 570 C C . ASP A 1 83 ? -26.735 2.458 18.588 1.00 52.09 83 ASP A C 1
ATOM 572 O O . ASP A 1 83 ? -27.908 2.143 18.795 1.00 52.09 83 ASP A O 1
ATOM 576 N N . PHE A 1 84 ? -26.413 3.678 18.157 1.00 55.75 84 PHE A N 1
ATOM 577 C CA . PHE A 1 84 ? -27.382 4.582 17.530 1.00 55.75 84 PHE A CA 1
ATOM 578 C C . PHE A 1 84 ? -27.111 4.720 16.027 1.00 55.75 84 PHE A C 1
ATOM 580 O O . PHE A 1 84 ? -27.113 5.829 15.487 1.00 55.75 84 PHE A O 1
ATOM 587 N N . GLY A 1 85 ? -26.901 3.604 15.324 1.00 40.94 85 GLY A N 1
ATOM 588 C CA . GLY A 1 85 ? -26.637 3.642 13.891 1.00 40.94 85 GLY A CA 1
ATOM 589 C C . GLY A 1 85 ? -26.873 2.326 13.162 1.00 40.94 85 GLY A C 1
ATOM 590 O O . GLY A 1 85 ? -25.925 1.749 12.656 1.00 40.94 85 GLY A O 1
ATOM 591 N N . ASN A 1 86 ? -28.144 1.929 13.009 1.00 45.06 86 ASN A N 1
ATOM 592 C CA . ASN A 1 86 ? -28.612 0.878 12.088 1.00 45.06 86 ASN A CA 1
ATOM 593 C C . ASN A 1 86 ? -27.707 -0.365 12.031 1.00 45.06 86 ASN A C 1
ATOM 595 O O . ASN A 1 86 ? -27.035 -0.615 11.026 1.00 45.06 86 ASN A O 1
ATOM 599 N N . TYR A 1 87 ? -27.789 -1.197 13.065 1.00 45.56 87 TYR A N 1
ATOM 600 C CA . TYR A 1 87 ? -27.332 -2.579 13.029 1.00 45.56 87 TYR A CA 1
ATOM 601 C C . TYR A 1 87 ? -28.052 -3.361 11.915 1.00 45.56 87 TYR A C 1
ATOM 603 O O . TYR A 1 87 ? -29.084 -4.000 12.132 1.00 45.56 87 TYR A O 1
ATOM 611 N N . SER A 1 88 ? -27.531 -3.348 10.683 1.00 46.41 88 SER A N 1
ATOM 612 C CA . SER A 1 88 ? -27.857 -4.405 9.723 1.00 46.41 88 SER A CA 1
ATOM 613 C C . SER A 1 88 ? -27.076 -5.646 10.142 1.00 46.41 88 SER A C 1
ATOM 615 O O . SER A 1 88 ? -25.979 -5.932 9.666 1.00 46.41 88 SER A O 1
ATOM 617 N N . ASN A 1 89 ? -27.649 -6.334 11.116 1.00 44.94 89 ASN A N 1
ATOM 618 C CA . ASN A 1 89 ? -27.190 -7.575 11.693 1.00 44.94 89 ASN A CA 1
ATOM 619 C C . ASN A 1 89 ? -26.863 -8.594 10.580 1.00 44.94 89 ASN A C 1
ATOM 621 O O . ASN A 1 89 ? -27.756 -9.006 9.835 1.00 44.94 89 ASN A O 1
ATOM 625 N N . VAL A 1 90 ? -25.614 -9.070 10.483 1.00 46.00 90 VAL A N 1
ATOM 626 C CA . VAL A 1 90 ? -25.229 -10.182 9.578 1.00 46.00 90 VAL A CA 1
ATOM 627 C C . VAL A 1 90 ? -25.868 -11.521 10.002 1.00 46.00 90 VAL A C 1
ATOM 629 O O . VAL A 1 90 ? -25.610 -12.563 9.404 1.00 46.00 90 VAL A O 1
ATOM 632 N N . ALA A 1 91 ? -26.734 -11.496 11.018 1.00 43.59 91 ALA A N 1
ATOM 633 C CA . ALA A 1 91 ? -27.455 -12.640 11.546 1.00 43.59 91 ALA A CA 1
ATOM 634 C C . ALA A 1 91 ? -28.949 -12.372 11.819 1.00 43.59 91 ALA A C 1
ATOM 636 O O . ALA A 1 91 ? -29.512 -13.013 12.687 1.00 43.59 91 ALA A O 1
ATOM 637 N N . GLY A 1 92 ? -29.632 -11.505 11.065 1.00 42.84 92 GLY A N 1
ATOM 638 C CA . GLY A 1 92 ? -31.091 -11.615 10.867 1.00 42.84 92 GLY A CA 1
ATOM 639 C C . GLY A 1 92 ? -32.024 -11.633 12.095 1.00 42.84 92 GLY A C 1
ATOM 640 O O . GLY A 1 92 ? -33.179 -12.028 11.932 1.00 42.84 92 GLY A O 1
ATOM 641 N N . ASP A 1 93 ? -31.596 -11.213 13.285 1.00 46.81 93 ASP A N 1
ATOM 642 C CA . ASP A 1 93 ? -32.480 -10.943 14.413 1.00 46.81 93 ASP A CA 1
ATOM 643 C C . ASP A 1 93 ? -32.622 -9.429 14.632 1.00 46.81 93 ASP A C 1
ATOM 645 O O . ASP A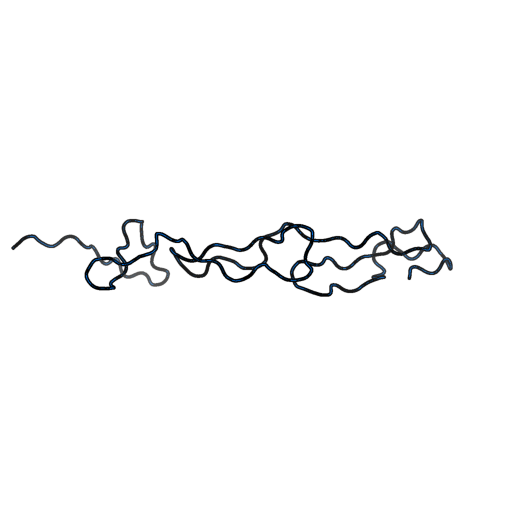 1 93 ? -31.712 -8.702 15.020 1.00 46.81 93 ASP A O 1
ATOM 649 N N . ASP A 1 94 ? -33.809 -8.952 14.276 1.00 48.81 94 ASP A N 1
ATOM 650 C CA . ASP A 1 94 ? -34.284 -7.581 14.410 1.00 48.81 94 ASP A CA 1
ATOM 651 C C . ASP A 1 94 ? -34.634 -7.319 15.883 1.00 48.81 94 ASP A C 1
ATOM 653 O O . ASP A 1 94 ? -35.735 -7.637 16.342 1.00 48.81 94 ASP A O 1
ATOM 657 N N . PHE A 1 95 ? -33.670 -6.824 16.665 1.00 49.12 95 PHE A N 1
ATOM 658 C CA . PHE A 1 95 ? -33.909 -6.448 18.059 1.00 49.12 95 PHE A CA 1
ATOM 659 C C . PHE A 1 95 ? -34.340 -4.978 18.138 1.00 49.12 95 PHE A C 1
ATOM 661 O O . PHE A 1 95 ? -33.538 -4.061 18.286 1.00 49.12 95 PHE A O 1
ATOM 668 N N . ASP A 1 96 ? -35.651 -4.767 18.028 1.00 51.69 96 ASP A N 1
ATOM 669 C CA . ASP A 1 96 ? -36.330 -3.485 18.228 1.00 51.69 96 ASP A CA 1
ATOM 670 C C . ASP A 1 96 ? -36.161 -3.003 19.687 1.00 51.69 96 ASP A C 1
ATOM 672 O O . ASP A 1 96 ? -36.890 -3.434 20.588 1.00 51.69 96 ASP A O 1
ATOM 676 N N . TRP A 1 97 ? -35.212 -2.087 19.940 1.00 49.97 97 TRP A N 1
ATOM 677 C CA . TRP A 1 97 ? -35.106 -1.337 21.205 1.00 49.97 97 TRP A CA 1
ATOM 678 C C . TRP A 1 97 ? -36.196 -0.255 21.287 1.00 49.97 97 TRP A C 1
ATOM 680 O O . TRP A 1 97 ? -35.955 0.940 21.4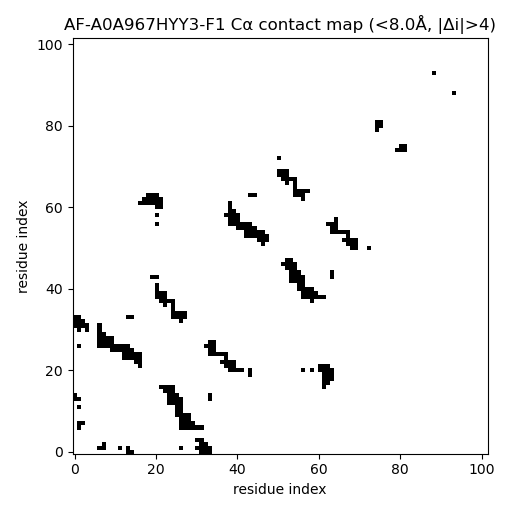51 1.00 49.97 97 TRP A O 1
ATOM 690 N N . SER A 1 98 ? -37.452 -0.673 21.195 1.00 55.03 98 SER A N 1
ATOM 691 C CA . SER A 1 98 ? -38.579 0.099 21.691 1.00 55.03 98 SER A CA 1
ATOM 692 C C . SER A 1 98 ? -39.299 -0.733 22.750 1.00 55.03 98 SER A C 1
ATOM 694 O O . SER A 1 98 ? -40.058 -1.646 22.434 1.00 55.03 98 SER A O 1
ATOM 696 N N . ARG A 1 99 ? -38.992 -0.462 24.031 1.00 50.75 99 ARG A N 1
ATOM 697 C CA . ARG A 1 99 ? -39.770 -0.744 25.268 1.00 50.75 99 ARG A CA 1
ATOM 698 C C . ARG A 1 99 ? -38.823 -0.589 26.472 1.00 50.75 99 ARG A C 1
ATOM 700 O O . ARG A 1 99 ? -37.880 -1.348 26.596 1.00 50.75 99 ARG A O 1
ATOM 707 N N . GLY A 1 100 ? -38.998 0.318 27.421 1.00 41.22 100 GLY A N 1
ATOM 708 C CA . GLY A 1 100 ? -40.031 1.311 27.660 1.00 41.22 100 GLY A CA 1
ATOM 709 C C . GLY A 1 100 ? -39.678 2.063 28.946 1.00 41.22 100 GLY A C 1
ATOM 710 O O . GLY A 1 100 ? -39.066 1.505 29.852 1.00 41.22 100 GLY A O 1
ATOM 711 N N . SER A 1 101 ? -40.050 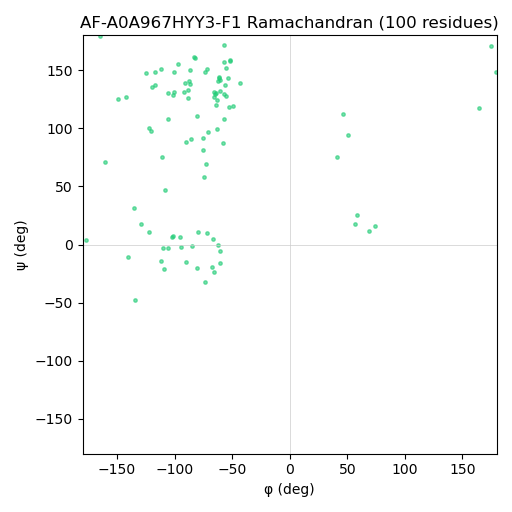3.338 29.014 1.00 46.56 101 SER A N 1
ATOM 712 C CA . SER A 1 101 ? -40.079 4.081 30.270 1.00 46.56 101 SER A CA 1
ATOM 713 C C . SER A 1 101 ? -41.099 3.434 31.213 1.00 46.56 101 SER A C 1
ATOM 715 O O . SER A 1 101 ? -42.266 3.289 30.841 1.00 46.56 101 SER A O 1
ATOM 717 N N . GLY A 1 102 ? -40.659 3.059 32.412 1.00 37.31 102 GLY A N 1
ATOM 718 C CA . GLY A 1 102 ? -41.490 2.555 33.504 1.00 37.31 102 GLY A CA 1
ATOM 719 C C . GLY A 1 102 ? -40.753 2.668 34.822 1.00 37.31 102 GLY A C 1
ATOM 720 O O . GLY A 1 102 ? -39.769 1.918 34.981 1.00 37.31 102 GLY A O 1
#

pLDDT: mean 79.74, std 20.91, range [37.31, 98.69]

Secondary structure (DSSP, 8-state):
---TTTT--TT-EEE--SSTTBPPEE--SS-SSPPP-PBP-SEEE---STTEEPEE--SS-SSPPPPEE-TT----TTS-----S----TT-----------